Protein AF-A0A1F6D961-F1 (afdb_monomer)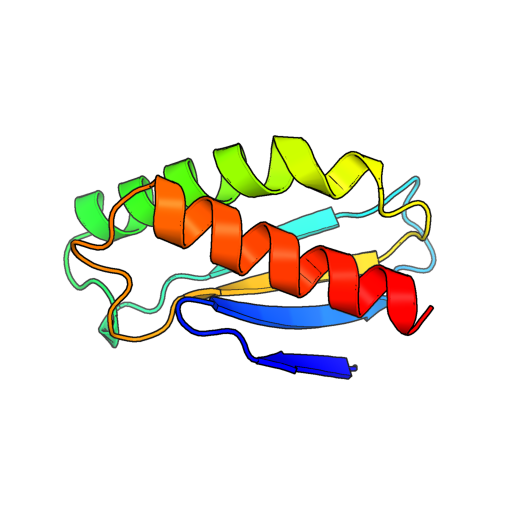

Radius of gyration: 12.75 Å; Cα contacts (8 Å, |Δi|>4): 155; chains: 1; bounding box: 32×24×35 Å

InterPro domains:
  IPR000100 Ribonuclease P [PF00825] (3-90)
  IPR000100 Ribonuclease P [PTHR33992] (3-91)
  IPR000100 Ribonuclease P [TIGR00188] (18-90)
  IPR014721 Small ribosomal subunit protein uS5 domain 2-type fold, subgroup [G3DSA:3.30.230.10] (1-93)
  IPR020568 Ribosomal protein uS5 domain 2-type superfamily [SSF54211] (8-90)

Nearest PDB structures (foldseek):
  4jg4-assembly1_A  TM=9.036E-01  e=1.002E-05  Bacillus subtilis
  6d1r-assembly1_A  TM=9.058E-01  e=1.146E-05  Staphylococcus aureus
  6ov1-assembly1_A  TM=9.089E-01  e=1.499E-05  Staphylococcus aureus
  1a6f-assembly1_A  TM=9.093E-01  e=9.792E-05  Bacillus subtilis
  6n0i-assembly1_A  TM=5.388E-01  e=1.116E-01  Pseudomonas putida KT2440

Sequence (94 aa):
MSRVSGALFALSVSPLLKAQGPKFTCVVPKKVAPKAVQRNLIKRRCRAAVRTHIRRVTTPTALIFRARKGILGAPYADIDKDIRTLVDRLVAIG

Foldseek 3Di:
DDWDDFDFKIKDKDADPPDQFADEAEAEDCVQPVDPVQSVVLRVLLVVLCVVQRVLGGGHMYIYIYGDRPNRVDDSVSSSVRNNVVSVVVSVVD

Structure (mmCIF, N/CA/C/O backbone):
data_AF-A0A1F6D961-F1
#
_entry.id   AF-A0A1F6D961-F1
#
loop_
_atom_site.group_PDB
_atom_site.id
_atom_site.type_symbol
_atom_site.label_atom_id
_atom_site.label_alt_id
_atom_site.label_comp_id
_atom_site.label_asym_id
_atom_site.label_entity_id
_atom_site.label_seq_id
_atom_site.pdbx_PDB_ins_code
_atom_site.Cartn_x
_atom_site.Cartn_y
_atom_site.Cartn_z
_atom_site.occupancy
_atom_site.B_iso_or_equiv
_atom_site.auth_seq_id
_atom_site.auth_comp_id
_atom_site.auth_asym_id
_atom_site.auth_atom_id
_atom_site.pdbx_PDB_model_num
ATOM 1 N N . MET A 1 1 ? 6.201 14.662 -10.646 1.00 63.25 1 MET A N 1
ATOM 2 C CA . MET A 1 1 ? 5.744 13.685 -9.631 1.00 63.25 1 MET A CA 1
ATOM 3 C C . MET A 1 1 ? 4.360 13.215 -10.040 1.00 63.25 1 MET A C 1
ATOM 5 O O . MET A 1 1 ? 3.444 14.027 -10.050 1.00 63.25 1 MET A O 1
ATOM 9 N N . SER A 1 2 ? 4.221 11.949 -10.432 1.00 81.94 2 SER A N 1
ATOM 10 C CA . SER A 1 2 ? 2.956 11.397 -10.943 1.00 81.94 2 SER A CA 1
ATOM 11 C C . SER A 1 2 ? 2.220 10.658 -9.832 1.00 81.94 2 SER A C 1
ATOM 13 O O . SER A 1 2 ? 2.846 10.089 -8.933 1.00 81.94 2 SER A O 1
ATOM 15 N N . ARG A 1 3 ? 0.885 10.678 -9.856 1.00 85.06 3 ARG A N 1
ATOM 16 C CA . ARG A 1 3 ? 0.064 10.048 -8.819 1.00 85.06 3 ARG A CA 1
ATOM 17 C C . ARG A 1 3 ? -0.979 9.131 -9.434 1.00 85.06 3 ARG A C 1
ATOM 19 O O . ARG A 1 3 ? -1.763 9.557 -10.270 1.00 85.06 3 ARG A O 1
ATOM 26 N N . VAL A 1 4 ? -1.026 7.897 -8.944 1.00 88.69 4 VAL A N 1
ATOM 27 C CA . VAL A 1 4 ? -2.004 6.884 -9.340 1.00 88.69 4 VAL A CA 1
ATOM 28 C C . VAL A 1 4 ? -2.897 6.578 -8.143 1.00 88.69 4 VAL A C 1
ATOM 30 O O . VAL A 1 4 ? -2.430 6.343 -7.026 1.00 88.69 4 VAL A O 1
ATOM 33 N N . SER A 1 5 ? -4.207 6.626 -8.356 1.00 88.69 5 SER A N 1
ATOM 34 C CA . SER A 1 5 ? -5.192 6.334 -7.315 1.00 88.69 5 SER A CA 1
ATOM 35 C C . SER A 1 5 ? -5.681 4.894 -7.424 1.00 88.69 5 SER A C 1
ATOM 37 O O . SER A 1 5 ? -6.129 4.478 -8.491 1.00 88.69 5 SER A O 1
ATOM 39 N N . GLY A 1 6 ? -5.606 4.170 -6.310 1.00 89.25 6 GLY A N 1
ATOM 40 C CA . GLY A 1 6 ? -6.247 2.879 -6.086 1.00 89.25 6 GLY A CA 1
ATOM 41 C C . GLY A 1 6 ? -7.374 3.005 -5.062 1.00 89.25 6 GLY A C 1
ATOM 42 O O . GLY A 1 6 ? -7.666 4.103 -4.560 1.00 89.25 6 GLY A O 1
ATOM 43 N N . ALA A 1 7 ? -8.004 1.875 -4.759 1.00 90.56 7 ALA A N 1
ATOM 44 C CA . ALA A 1 7 ? -9.118 1.787 -3.825 1.00 90.56 7 ALA A CA 1
ATOM 45 C C . ALA A 1 7 ? -8.642 1.937 -2.372 1.00 90.56 7 ALA A C 1
ATOM 47 O O . ALA A 1 7 ? -9.193 2.736 -1.612 1.00 90.56 7 ALA A O 1
ATOM 48 N N . LEU A 1 8 ? -7.574 1.227 -1.994 1.00 94.12 8 LEU A N 1
ATOM 49 C CA . LEU A 1 8 ? -7.061 1.180 -0.619 1.00 94.12 8 LEU A CA 1
ATOM 50 C C . LEU A 1 8 ? -5.798 2.028 -0.440 1.00 94.12 8 LEU A C 1
ATOM 52 O O . LEU A 1 8 ? -5.557 2.576 0.643 1.00 94.12 8 LEU A O 1
ATOM 56 N N . PHE A 1 9 ? -5.017 2.199 -1.504 1.00 94.44 9 PHE A N 1
ATOM 57 C CA . PHE A 1 9 ? -3.817 3.020 -1.534 1.00 94.44 9 PHE A CA 1
ATOM 58 C C . PHE A 1 9 ? -3.874 4.087 -2.625 1.00 94.44 9 PHE A C 1
ATOM 60 O O . PHE A 1 9 ? -4.460 3.934 -3.689 1.00 94.44 9 PHE A O 1
ATOM 67 N N . ALA A 1 10 ? -3.218 5.214 -2.369 1.00 93.81 10 ALA A N 1
ATOM 68 C CA . ALA A 1 10 ? -2.740 6.092 -3.428 1.00 93.81 10 ALA A CA 1
ATOM 69 C C . ALA A 1 10 ? -1.236 5.876 -3.596 1.00 93.81 10 ALA A C 1
ATOM 71 O O . ALA A 1 10 ? -0.510 5.910 -2.603 1.00 93.81 10 ALA A O 1
ATOM 72 N N . LEU A 1 11 ? -0.773 5.717 -4.829 1.00 94.38 11 LEU A N 1
ATOM 73 C CA . LEU A 1 11 ? 0.640 5.626 -5.166 1.00 94.38 11 LEU A CA 1
ATOM 74 C C . LEU A 1 11 ? 1.118 6.979 -5.691 1.00 94.38 11 LEU A C 1
ATOM 76 O O . LEU A 1 11 ? 0.524 7.539 -6.607 1.00 94.38 11 LEU A O 1
ATOM 80 N N . SER A 1 12 ? 2.178 7.521 -5.100 1.00 93.75 12 SER A N 1
ATOM 81 C CA . SER A 1 12 ? 2.905 8.664 -5.666 1.00 93.75 12 SER A CA 1
ATOM 82 C C . SER A 1 12 ? 4.280 8.209 -6.128 1.00 93.75 12 SER A C 1
ATOM 84 O O . SER A 1 12 ? 4.925 7.422 -5.436 1.00 93.75 12 SER A O 1
ATOM 86 N N . VAL A 1 13 ? 4.704 8.705 -7.286 1.00 92.12 13 VAL A N 1
ATOM 87 C CA . VAL A 1 13 ? 5.889 8.240 -8.005 1.00 92.12 13 VAL A CA 1
ATOM 88 C C . VAL A 1 13 ? 6.799 9.422 -8.290 1.00 92.12 13 VAL A C 1
ATOM 90 O O . VAL A 1 13 ? 6.353 10.466 -8.781 1.00 92.12 13 VAL A O 1
ATOM 93 N N . SER A 1 14 ? 8.082 9.248 -7.999 1.00 90.31 14 SER A N 1
ATOM 94 C CA . SER A 1 14 ? 9.129 10.196 -8.369 1.00 90.31 14 SER A CA 1
ATOM 95 C C . SER A 1 14 ? 10.353 9.446 -8.892 1.00 90.31 14 SER A C 1
ATOM 97 O O . SER A 1 14 ? 10.697 8.420 -8.309 1.00 90.31 14 SER A O 1
ATOM 99 N N . PRO A 1 15 ? 11.035 9.924 -9.943 1.00 89.19 15 PRO A N 1
ATOM 100 C CA . PRO A 1 15 ? 12.316 9.353 -10.348 1.00 89.19 15 PRO A CA 1
ATOM 101 C C . PRO A 1 15 ? 13.361 9.508 -9.231 1.00 89.19 15 PRO A C 1
ATOM 103 O O . PRO A 1 15 ? 13.344 10.488 -8.481 1.00 89.19 15 PRO A O 1
ATOM 106 N N . LEU A 1 16 ? 14.262 8.532 -9.115 1.00 87.88 16 LEU A N 1
ATOM 107 C CA . LEU A 1 16 ? 15.422 8.550 -8.226 1.00 87.88 16 LEU A CA 1
ATOM 108 C C . LEU A 1 16 ? 16.696 8.471 -9.066 1.00 87.88 16 LEU A C 1
ATOM 110 O O . LEU A 1 16 ? 17.090 7.404 -9.515 1.00 87.88 16 LEU A O 1
ATOM 114 N N . LEU A 1 17 ? 17.381 9.601 -9.223 1.00 79.06 17 LEU A N 1
ATOM 115 C CA . LEU A 1 17 ? 18.554 9.709 -10.099 1.00 79.06 17 LEU A CA 1
ATOM 116 C C . LEU A 1 17 ? 19.794 8.943 -9.595 1.00 79.06 17 LEU A C 1
ATOM 118 O O . LEU A 1 17 ? 20.697 8.671 -10.372 1.00 79.06 17 LEU A O 1
ATOM 122 N N . LYS A 1 18 ? 19.860 8.603 -8.299 1.00 79.31 18 LYS A N 1
ATOM 123 C CA . LYS A 1 18 ? 21.035 7.972 -7.658 1.00 79.31 18 LYS A CA 1
ATOM 124 C C . LYS A 1 18 ? 20.739 6.619 -6.995 1.00 79.31 18 LYS A C 1
ATOM 126 O O . LYS A 1 18 ? 21.495 6.177 -6.135 1.00 79.31 18 LY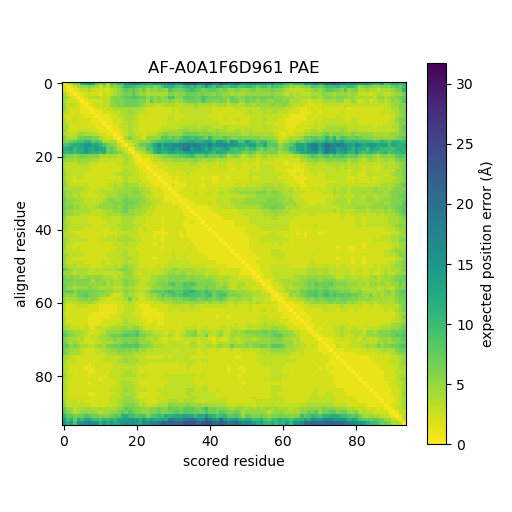S A O 1
ATOM 131 N N . ALA A 1 19 ? 19.622 5.972 -7.325 1.00 79.75 19 ALA A N 1
ATOM 132 C CA . ALA A 1 19 ? 19.275 4.677 -6.738 1.00 79.75 19 ALA A CA 1
ATOM 133 C C . ALA A 1 19 ? 19.640 3.521 -7.679 1.00 79.75 19 ALA A C 1
ATOM 135 O O . ALA A 1 19 ? 19.432 3.612 -8.880 1.00 79.75 19 ALA A O 1
ATOM 136 N N . GLN A 1 20 ? 20.104 2.399 -7.120 1.00 79.12 20 GLN A N 1
ATOM 137 C CA . GLN A 1 20 ? 20.362 1.157 -7.870 1.00 79.12 20 GLN A CA 1
ATOM 138 C C . GLN A 1 20 ? 19.079 0.349 -8.176 1.00 79.12 20 GLN A C 1
ATOM 140 O O . GLN A 1 20 ? 19.148 -0.808 -8.569 1.00 79.12 20 GLN A O 1
ATOM 145 N N . GLY A 1 21 ? 17.894 0.916 -7.932 1.00 83.56 21 GLY A N 1
ATOM 146 C CA . GLY A 1 21 ? 16.613 0.234 -8.119 1.00 83.56 21 GLY A CA 1
ATOM 147 C C . GLY A 1 21 ? 15.452 0.963 -7.443 1.00 83.56 21 GLY A C 1
ATOM 148 O O . GLY A 1 21 ? 15.659 2.015 -6.820 1.00 83.56 21 GLY A O 1
ATOM 149 N N . PRO A 1 22 ? 14.225 0.424 -7.534 1.00 90.12 22 PRO A N 1
ATOM 150 C CA . PRO A 1 22 ? 13.058 1.057 -6.946 1.00 90.12 22 PRO A CA 1
ATOM 151 C C . PRO A 1 22 ? 13.151 1.064 -5.417 1.00 90.12 22 PRO A C 1
ATOM 153 O O . PRO A 1 22 ? 13.537 0.086 -4.769 1.00 90.12 22 PRO A O 1
ATOM 156 N N . LYS A 1 23 ? 12.762 2.183 -4.815 1.00 92.38 23 LYS A N 1
ATOM 157 C CA . LYS A 1 23 ? 12.600 2.322 -3.366 1.00 92.38 23 LYS A CA 1
ATOM 158 C C . LYS A 1 23 ? 11.135 2.549 -3.071 1.00 92.38 23 LYS A C 1
ATOM 160 O O . LYS A 1 23 ? 10.450 3.247 -3.810 1.00 92.38 23 LYS A O 1
ATOM 165 N N . PHE A 1 24 ? 10.651 1.998 -1.967 1.00 93.94 24 PHE A N 1
ATOM 166 C CA . PHE A 1 24 ? 9.258 2.170 -1.593 1.00 93.94 24 PHE A CA 1
ATOM 167 C C . PHE A 1 24 ? 9.090 2.480 -0.114 1.00 93.94 24 PHE A C 1
ATOM 169 O O . PHE A 1 24 ? 9.904 2.101 0.728 1.00 93.94 24 PHE A O 1
ATOM 176 N N . THR A 1 25 ? 7.993 3.156 0.206 1.00 94.94 25 THR A N 1
ATOM 177 C CA . THR A 1 25 ? 7.581 3.414 1.582 1.00 94.94 25 THR A CA 1
ATOM 178 C C . THR A 1 25 ? 6.065 3.352 1.719 1.00 94.94 25 THR A C 1
ATOM 180 O O . THR A 1 25 ? 5.326 3.609 0.769 1.00 94.94 25 THR A O 1
ATOM 183 N N . CYS A 1 26 ? 5.600 3.007 2.920 1.00 96.12 26 CYS A N 1
ATOM 184 C CA . CYS A 1 26 ? 4.183 2.944 3.264 1.00 96.12 26 CYS A CA 1
ATOM 185 C C . CYS A 1 26 ? 3.850 4.003 4.320 1.00 96.12 26 CYS A C 1
ATOM 187 O O . CYS A 1 26 ? 4.290 3.929 5.474 1.00 96.12 26 CYS A O 1
ATOM 189 N N . VAL A 1 27 ? 3.026 4.971 3.929 1.00 96.06 27 VAL A N 1
ATOM 190 C CA . VAL A 1 27 ? 2.550 6.063 4.774 1.00 96.06 27 VAL A CA 1
ATOM 191 C C . VAL A 1 27 ? 1.112 5.777 5.191 1.00 96.06 27 VAL A C 1
ATOM 193 O O . VAL A 1 27 ? 0.194 5.777 4.371 1.00 96.06 27 VAL A O 1
ATOM 196 N N . VAL A 1 28 ? 0.904 5.579 6.493 1.00 96.06 28 VAL A N 1
ATOM 197 C CA . VAL A 1 28 ? -0.424 5.349 7.080 1.00 96.06 28 VAL A CA 1
ATOM 198 C C . VAL A 1 28 ? -0.776 6.527 7.993 1.00 96.06 28 VAL A C 1
ATOM 200 O O . VAL A 1 28 ? -0.222 6.626 9.093 1.00 96.06 28 VAL A O 1
ATOM 203 N N . PRO A 1 29 ? -1.663 7.444 7.560 1.00 94.69 29 PRO A N 1
ATOM 204 C CA . PRO A 1 29 ? -2.075 8.585 8.374 1.00 94.69 29 PRO A CA 1
ATOM 205 C C . PRO A 1 29 ? -2.796 8.156 9.661 1.00 94.69 29 PRO A C 1
ATOM 207 O O . PRO A 1 29 ? -3.595 7.220 9.638 1.00 94.69 29 PRO A O 1
ATOM 210 N N . LYS A 1 30 ? -2.613 8.903 10.762 1.00 94.06 30 LYS A N 1
ATOM 211 C CA . LYS A 1 30 ? -3.337 8.680 12.036 1.00 94.06 30 LYS A CA 1
ATOM 212 C C . LYS A 1 30 ? -4.861 8.652 11.844 1.00 94.06 30 LYS A C 1
ATOM 214 O O . LYS A 1 30 ? -5.532 7.816 12.431 1.00 94.06 30 LYS A O 1
ATOM 219 N N . LYS A 1 31 ? -5.394 9.502 10.956 1.00 93.19 31 LYS A N 1
ATOM 220 C CA . LYS A 1 31 ? -6.832 9.566 10.622 1.00 93.19 31 LYS A CA 1
ATOM 221 C C . LYS A 1 31 ? -7.397 8.328 9.910 1.00 93.19 31 LYS A C 1
ATOM 223 O O . LYS A 1 31 ? -8.607 8.209 9.788 1.00 93.19 31 LYS A O 1
ATOM 228 N N . VAL A 1 32 ? -6.538 7.460 9.372 1.00 92.94 32 VAL A N 1
ATOM 229 C CA . VAL A 1 32 ? -6.944 6.211 8.701 1.00 92.94 32 VAL A CA 1
ATOM 230 C C . VAL A 1 32 ? -6.942 5.046 9.685 1.00 92.94 32 VAL A C 1
ATOM 232 O O . VAL A 1 32 ? -7.834 4.208 9.650 1.00 92.94 32 VAL A O 1
ATOM 235 N N . ALA A 1 33 ? -5.947 5.004 10.570 1.00 92.75 33 ALA A N 1
ATOM 236 C CA . ALA A 1 33 ? -5.842 4.013 11.628 1.00 92.75 33 ALA A CA 1
ATOM 237 C C . ALA A 1 33 ? -5.309 4.703 12.898 1.00 92.75 33 ALA A C 1
ATOM 239 O O . ALA A 1 33 ? -4.115 5.023 12.960 1.00 92.75 33 ALA A O 1
ATOM 240 N N . PRO A 1 34 ? -6.164 4.963 13.904 1.00 92.38 34 PRO A N 1
ATOM 241 C CA . PRO A 1 34 ? -5.762 5.706 15.096 1.00 92.38 34 PRO A CA 1
ATOM 242 C C . PRO A 1 34 ? -4.798 4.900 15.975 1.00 92.38 34 PRO A C 1
ATOM 244 O O . PRO A 1 34 ? -3.844 5.460 16.520 1.00 92.38 34 PRO A O 1
ATOM 247 N N . LYS A 1 35 ? -4.978 3.573 16.064 1.00 95.69 35 LYS A N 1
ATOM 248 C CA . LYS A 1 35 ? -4.127 2.704 16.888 1.00 95.69 35 LYS A CA 1
ATOM 249 C C . LYS A 1 35 ? -2.792 2.420 16.192 1.00 95.69 35 LYS A C 1
ATOM 251 O O . LYS A 1 35 ? -2.740 2.108 15.000 1.00 95.69 35 LYS A O 1
ATOM 256 N N . ALA A 1 36 ? -1.690 2.480 16.942 1.00 93.75 36 ALA A N 1
ATOM 257 C CA . ALA A 1 36 ? -0.350 2.182 16.422 1.00 93.75 36 ALA A CA 1
ATOM 258 C C . ALA A 1 36 ? -0.240 0.749 15.874 1.00 93.75 36 ALA A C 1
ATOM 260 O O . ALA A 1 36 ? 0.312 0.543 14.794 1.00 93.75 36 ALA A O 1
ATOM 261 N N . VAL A 1 37 ? -0.853 -0.218 16.564 1.00 95.94 37 VAL A N 1
ATOM 262 C CA . VAL A 1 37 ? -0.884 -1.630 16.153 1.00 95.94 37 VAL A CA 1
ATOM 263 C C . VAL A 1 37 ? -1.543 -1.797 14.779 1.00 95.94 37 VAL A C 1
ATOM 265 O O . VAL A 1 37 ? -0.986 -2.456 13.904 1.00 95.94 37 VAL A O 1
ATOM 268 N N . GLN A 1 38 ? -2.671 -1.120 14.541 1.00 95.12 38 GLN A N 1
ATOM 269 C CA . GLN A 1 38 ? -3.371 -1.140 13.251 1.00 95.12 38 GLN A CA 1
ATOM 270 C C . GLN A 1 38 ? -2.507 -0.546 12.131 1.00 95.12 38 GLN A C 1
ATOM 272 O O . GLN A 1 38 ? -2.374 -1.145 11.064 1.00 95.12 38 GLN A O 1
ATOM 277 N N . ARG A 1 39 ? -1.850 0.596 12.381 1.00 94.88 39 ARG A N 1
ATOM 278 C CA . ARG A 1 39 ? -0.913 1.198 11.416 1.00 94.88 39 ARG A CA 1
ATOM 279 C C . ARG A 1 39 ? 0.249 0.261 11.094 1.00 94.88 39 ARG A C 1
ATOM 281 O O . ARG A 1 39 ? 0.610 0.123 9.928 1.00 94.88 39 ARG A O 1
ATOM 288 N N . ASN A 1 40 ? 0.819 -0.396 12.101 1.00 96.38 40 ASN A N 1
ATOM 289 C CA . ASN A 1 40 ? 1.928 -1.332 11.922 1.00 96.38 40 ASN A CA 1
ATOM 290 C C . ASN A 1 40 ? 1.510 -2.579 11.138 1.00 96.38 40 ASN A C 1
ATOM 292 O O . ASN A 1 40 ? 2.266 -3.030 10.276 1.00 96.38 40 ASN A O 1
ATOM 296 N N . LEU A 1 41 ? 0.298 -3.087 11.373 1.00 95.56 41 LEU A N 1
ATOM 297 C CA . LEU A 1 41 ? -0.279 -4.177 10.591 1.00 95.56 41 LEU A CA 1
ATOM 298 C C . LEU A 1 41 ? -0.447 -3.779 9.118 1.00 95.56 41 LEU A C 1
ATOM 300 O O . LEU A 1 41 ? 0.007 -4.510 8.241 1.00 95.56 41 LEU A O 1
ATOM 304 N N . ILE A 1 42 ? -1.020 -2.602 8.843 1.00 95.75 42 ILE A N 1
ATOM 305 C CA . ILE A 1 42 ? -1.173 -2.078 7.475 1.00 95.75 42 ILE A CA 1
ATOM 306 C C . ILE A 1 42 ? 0.194 -1.942 6.794 1.00 95.75 42 ILE A C 1
ATOM 308 O O . ILE A 1 42 ? 0.368 -2.406 5.670 1.00 95.75 42 ILE A O 1
ATOM 312 N N . LYS A 1 43 ? 1.196 -1.379 7.485 1.00 96.06 43 LYS A N 1
ATOM 313 C CA . LYS A 1 43 ? 2.568 -1.279 6.963 1.00 96.06 43 LYS A CA 1
ATOM 314 C C . LYS A 1 43 ? 3.173 -2.654 6.666 1.00 96.06 43 LYS A C 1
ATOM 316 O O . LYS A 1 43 ? 3.824 -2.808 5.637 1.00 96.06 43 LYS A O 1
ATOM 321 N N . ARG A 1 44 ? 2.970 -3.652 7.539 1.00 96.25 44 ARG A N 1
ATOM 322 C CA . ARG A 1 44 ? 3.423 -5.039 7.314 1.00 96.25 44 ARG A CA 1
ATOM 323 C C . ARG A 1 44 ? 2.776 -5.641 6.070 1.00 96.25 44 ARG A C 1
ATOM 325 O O . ARG A 1 44 ? 3.500 -6.144 5.218 1.00 96.25 44 ARG A O 1
ATOM 332 N N . ARG A 1 45 ? 1.449 -5.546 5.947 1.00 95.94 45 ARG A N 1
ATOM 333 C CA . ARG A 1 45 ? 0.696 -6.061 4.792 1.00 95.94 45 ARG A CA 1
ATOM 334 C C . ARG A 1 45 ? 1.111 -5.373 3.492 1.00 95.94 45 ARG A C 1
ATOM 336 O O . ARG A 1 45 ? 1.381 -6.052 2.511 1.00 95.94 45 ARG A O 1
ATOM 343 N N . CYS A 1 46 ? 1.257 -4.049 3.512 1.00 95.94 46 CYS A N 1
ATOM 344 C CA . CYS A 1 46 ? 1.747 -3.292 2.362 1.00 95.94 46 CYS A CA 1
ATOM 345 C C . CYS A 1 46 ? 3.152 -3.742 1.947 1.00 95.94 46 CYS A C 1
ATOM 347 O O . CYS A 1 46 ? 3.363 -4.039 0.779 1.00 95.94 46 CYS A O 1
ATOM 349 N N . ARG A 1 47 ? 4.103 -3.867 2.886 1.00 95.06 47 ARG A N 1
ATOM 350 C CA . ARG A 1 47 ? 5.456 -4.358 2.569 1.00 95.06 47 ARG A CA 1
ATOM 351 C C . ARG A 1 47 ? 5.447 -5.761 1.968 1.00 95.06 47 ARG A C 1
ATOM 353 O O . ARG A 1 47 ? 6.209 -6.002 1.04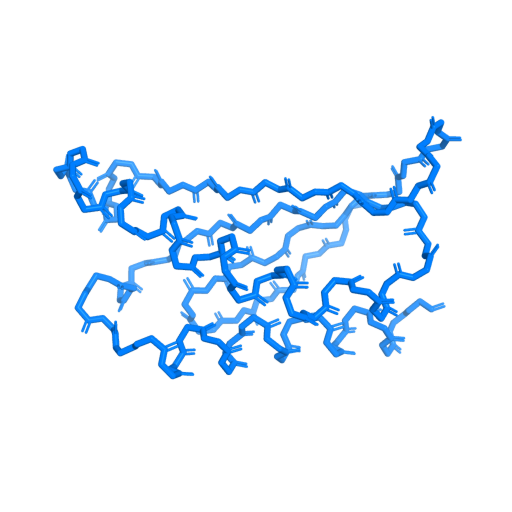0 1.00 95.06 47 ARG A O 1
ATOM 360 N N 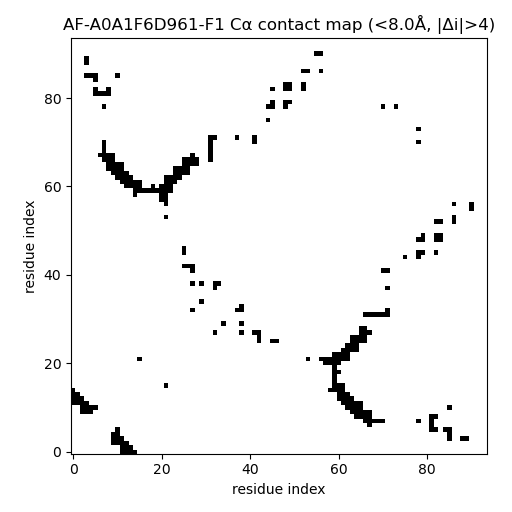. ALA A 1 48 ? 4.615 -6.659 2.493 1.00 95.75 48 ALA A N 1
ATOM 361 C CA . ALA A 1 48 ? 4.497 -8.019 1.975 1.00 95.75 48 ALA A CA 1
ATOM 362 C C . ALA A 1 48 ? 4.005 -8.022 0.520 1.00 95.75 48 ALA A C 1
ATOM 364 O O . ALA A 1 48 ? 4.685 -8.568 -0.339 1.00 95.75 48 ALA A O 1
ATOM 365 N N . ALA A 1 49 ? 2.897 -7.332 0.238 1.00 95.31 49 ALA A N 1
ATOM 366 C CA . ALA A 1 49 ? 2.350 -7.217 -1.115 1.00 95.31 49 ALA A CA 1
ATOM 367 C C . ALA A 1 49 ? 3.315 -6.506 -2.084 1.00 95.31 49 ALA A C 1
ATOM 369 O O . ALA A 1 49 ? 3.600 -7.008 -3.166 1.00 95.31 49 ALA A O 1
ATOM 370 N N . VAL A 1 50 ? 3.900 -5.369 -1.686 1.00 94.31 50 VAL A N 1
ATOM 371 C CA . VAL A 1 50 ? 4.857 -4.646 -2.543 1.00 94.31 50 VAL A CA 1
ATOM 372 C C . VAL A 1 50 ? 6.071 -5.515 -2.863 1.00 94.31 50 VAL A C 1
ATOM 374 O O . VAL A 1 50 ? 6.499 -5.532 -4.009 1.00 94.31 50 VAL A O 1
ATOM 377 N N . ARG A 1 51 ? 6.610 -6.279 -1.903 1.00 92.06 51 ARG A N 1
ATOM 378 C CA . ARG A 1 51 ? 7.774 -7.153 -2.135 1.00 92.06 51 ARG A CA 1
ATOM 379 C C . ARG A 1 51 ? 7.539 -8.169 -3.259 1.00 92.06 51 ARG A C 1
ATOM 381 O O . ARG A 1 51 ? 8.489 -8.480 -3.975 1.00 92.06 51 ARG A O 1
ATOM 388 N N . THR A 1 52 ? 6.309 -8.650 -3.421 1.00 92.12 52 THR A N 1
ATOM 389 C CA . THR A 1 52 ? 5.928 -9.585 -4.488 1.00 92.12 52 THR A CA 1
ATOM 390 C C . THR A 1 52 ? 5.955 -8.918 -5.863 1.00 92.12 52 THR A C 1
ATOM 392 O O . THR A 1 52 ? 6.462 -9.497 -6.819 1.00 92.12 52 THR A O 1
ATOM 395 N N . HIS A 1 53 ? 5.474 -7.675 -5.961 1.00 91.25 53 HIS A N 1
ATOM 396 C CA . HIS A 1 53 ? 5.241 -7.008 -7.250 1.00 91.25 53 HIS A CA 1
ATOM 397 C C . HIS A 1 53 ? 6.365 -6.049 -7.675 1.00 91.25 53 HIS A C 1
ATOM 399 O O . HIS A 1 53 ? 6.532 -5.780 -8.861 1.00 91.25 53 HIS A O 1
ATOM 405 N N . ILE A 1 54 ? 7.180 -5.560 -6.734 1.00 87.81 54 ILE A N 1
ATOM 406 C CA . ILE A 1 54 ? 8.201 -4.523 -6.971 1.00 87.81 54 ILE A CA 1
ATOM 407 C C . ILE A 1 54 ? 9.296 -4.951 -7.950 1.00 87.81 54 ILE A C 1
ATOM 409 O O . ILE A 1 54 ? 9.883 -4.103 -8.610 1.00 87.81 54 ILE A O 1
ATOM 413 N N . ARG A 1 55 ? 9.556 -6.260 -8.079 1.00 85.75 55 ARG A N 1
ATOM 414 C CA . ARG A 1 55 ? 10.570 -6.805 -8.999 1.00 85.75 55 ARG A CA 1
ATOM 415 C C . ARG A 1 55 ? 10.286 -6.484 -10.468 1.00 85.75 55 ARG A C 1
ATOM 417 O O . ARG A 1 55 ? 11.193 -6.558 -11.282 1.00 85.75 55 ARG A O 1
ATOM 424 N N . ARG A 1 56 ? 9.040 -6.132 -10.794 1.00 85.31 56 ARG A N 1
ATOM 425 C CA . ARG A 1 56 ? 8.609 -5.737 -12.142 1.00 85.31 56 ARG A CA 1
ATOM 426 C C . ARG A 1 56 ? 8.962 -4.279 -12.460 1.00 85.31 56 ARG A C 1
ATOM 428 O O . ARG A 1 56 ? 8.899 -3.882 -13.613 1.00 85.31 56 ARG A O 1
ATOM 435 N N . VAL A 1 57 ? 9.335 -3.487 -11.451 1.00 85.31 57 VAL A N 1
ATOM 436 C CA . VAL A 1 57 ? 9.759 -2.092 -11.609 1.00 85.31 57 VAL A CA 1
ATOM 437 C C . VAL A 1 57 ? 11.278 -2.064 -11.748 1.00 85.31 57 VAL A C 1
ATOM 439 O O . VAL A 1 57 ? 12.004 -2.216 -10.768 1.00 85.31 57 VAL A O 1
ATOM 442 N N . THR A 1 58 ? 11.765 -1.887 -12.972 1.00 81.06 58 THR A N 1
ATOM 443 C CA . THR A 1 58 ? 13.204 -1.863 -13.284 1.00 81.06 58 THR A CA 1
ATOM 444 C C . THR A 1 58 ? 13.810 -0.468 -13.159 1.00 81.06 58 THR A C 1
ATOM 446 O O . THR A 1 58 ? 15.013 -0.330 -12.945 1.00 81.06 58 THR A O 1
ATOM 449 N N . THR A 1 59 ? 12.987 0.578 -13.237 1.00 85.00 59 THR A N 1
ATOM 450 C CA . THR A 1 59 ? 13.452 1.962 -13.172 1.00 85.00 59 THR A CA 1
ATOM 451 C C . THR A 1 59 ? 13.682 2.413 -11.726 1.00 85.00 59 THR A C 1
ATOM 453 O O . THR A 1 59 ? 12.868 2.130 -10.834 1.00 85.00 59 THR A O 1
ATOM 456 N N . PRO A 1 60 ? 14.774 3.149 -11.452 1.00 88.88 60 PRO A N 1
ATOM 457 C CA . PRO A 1 60 ? 15.040 3.683 -10.126 1.00 88.88 60 PRO A CA 1
ATOM 458 C C . PRO A 1 60 ? 14.026 4.783 -9.800 1.00 88.88 60 PRO A C 1
ATOM 460 O O . PRO A 1 60 ? 14.149 5.943 -10.188 1.00 88.88 60 PRO A O 1
ATOM 463 N N . THR A 1 61 ? 12.975 4.390 -9.085 1.00 91.06 61 THR A N 1
ATOM 464 C CA . THR A 1 61 ? 11.826 5.231 -8.746 1.00 91.06 61 THR A CA 1
ATOM 465 C C . THR A 1 61 ? 11.494 5.127 -7.262 1.00 9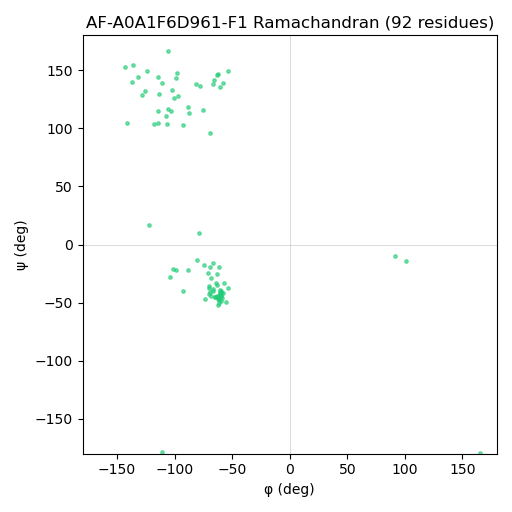1.06 61 THR A C 1
ATOM 467 O O . THR A 1 61 ? 11.640 4.082 -6.628 1.00 91.06 61 THR A O 1
ATOM 470 N N . ALA A 1 62 ? 11.057 6.240 -6.682 1.00 92.38 62 ALA A N 1
ATOM 471 C CA . ALA A 1 62 ? 10.490 6.318 -5.349 1.00 92.38 62 ALA A CA 1
ATOM 472 C C . ALA A 1 62 ? 8.981 6.079 -5.429 1.00 92.38 62 ALA A C 1
ATOM 474 O O . ALA A 1 62 ? 8.252 6.869 -6.030 1.00 92.38 62 ALA A O 1
ATOM 475 N N . LEU A 1 63 ? 8.521 5.016 -4.774 1.00 93.19 63 LEU A N 1
ATOM 476 C CA . LEU A 1 63 ? 7.123 4.615 -4.683 1.00 93.19 63 LEU A CA 1
ATOM 477 C C . LEU A 1 63 ? 6.583 4.892 -3.281 1.00 93.19 63 LEU A C 1
ATOM 479 O O . LEU A 1 63 ? 6.938 4.237 -2.299 1.00 93.19 63 LEU A O 1
ATOM 483 N N . ILE A 1 64 ? 5.695 5.870 -3.172 1.00 95.06 64 ILE A N 1
ATOM 484 C CA . ILE A 1 64 ? 5.097 6.264 -1.899 1.00 95.06 64 ILE A CA 1
ATOM 485 C C . ILE A 1 64 ? 3.655 5.767 -1.875 1.00 95.06 64 ILE A C 1
ATOM 487 O O . ILE A 1 64 ? 2.769 6.362 -2.492 1.00 95.06 64 ILE A O 1
ATOM 491 N N . PHE A 1 65 ? 3.416 4.687 -1.131 1.00 95.31 65 PHE A N 1
ATOM 492 C CA . PHE A 1 65 ? 2.086 4.123 -0.917 1.00 95.31 65 PHE A CA 1
ATOM 493 C C . PHE A 1 65 ? 1.425 4.803 0.275 1.00 95.31 65 PHE A C 1
ATOM 495 O O . PHE A 1 65 ? 1.853 4.644 1.419 1.00 95.31 65 PHE A O 1
ATOM 502 N N . ARG A 1 66 ? 0.358 5.558 0.027 1.00 95.75 66 ARG A N 1
ATOM 503 C CA . ARG A 1 66 ? -0.412 6.247 1.062 1.00 95.75 66 ARG A CA 1
ATOM 504 C C . ARG A 1 66 ? -1.740 5.542 1.288 1.00 95.75 66 ARG A C 1
ATOM 506 O O . ARG A 1 66 ? -2.580 5.513 0.393 1.00 95.75 66 ARG A O 1
ATOM 513 N N . ALA A 1 67 ? -1.935 5.014 2.489 1.00 95.44 67 ALA A N 1
ATOM 514 C CA . ALA A 1 67 ? -3.167 4.327 2.858 1.00 95.44 67 ALA A CA 1
ATOM 515 C C . ALA A 1 67 ? -4.372 5.285 2.887 1.00 95.44 67 ALA A C 1
ATOM 517 O O . ALA A 1 67 ? -4.256 6.432 3.342 1.00 95.44 67 ALA A O 1
ATOM 518 N N . ARG A 1 68 ? -5.529 4.799 2.427 1.00 94.38 68 ARG A N 1
ATOM 519 C CA . ARG A 1 68 ? 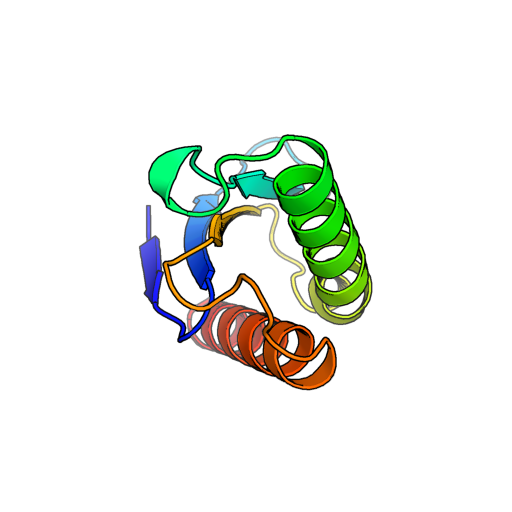-6.820 5.501 2.419 1.00 94.38 68 ARG A CA 1
ATOM 520 C C . ARG A 1 68 ? -7.762 4.965 3.498 1.00 94.38 68 ARG A C 1
ATOM 522 O O . ARG A 1 68 ? -7.526 3.914 4.092 1.00 94.38 68 ARG A O 1
ATOM 529 N N . LYS A 1 69 ? -8.844 5.711 3.753 1.00 88.31 69 LYS A N 1
ATOM 530 C CA . LYS A 1 69 ? -9.978 5.214 4.547 1.00 88.31 69 LYS A CA 1
ATOM 531 C C . LYS A 1 69 ? -10.528 3.948 3.868 1.00 88.31 69 LYS A C 1
ATOM 533 O O . LYS A 1 69 ? -10.577 3.912 2.646 1.00 88.31 69 LYS A O 1
ATOM 538 N N . GLY A 1 70 ? -10.886 2.930 4.648 1.00 88.25 70 GLY A N 1
ATOM 539 C CA . GLY A 1 70 ? -11.348 1.628 4.137 1.00 88.25 70 GLY A CA 1
ATOM 540 C C . GLY A 1 70 ? -10.295 0.515 4.162 1.00 88.25 70 GLY A C 1
ATOM 541 O O . GLY A 1 70 ? -10.646 -0.654 4.105 1.00 88.25 70 GLY A O 1
ATOM 542 N N . ILE A 1 71 ? -9.008 0.835 4.349 1.00 93.12 71 ILE A N 1
ATOM 543 C CA . ILE A 1 71 ? -7.971 -0.202 4.497 1.00 93.12 71 ILE A CA 1
ATOM 544 C C . ILE A 1 71 ? -8.049 -0.959 5.829 1.00 93.12 71 ILE A C 1
ATOM 546 O O . ILE A 1 71 ? -7.536 -2.069 5.972 1.00 93.12 71 ILE A O 1
ATOM 550 N N . LEU A 1 72 ? -8.633 -0.324 6.843 1.00 91.69 72 LEU A N 1
ATOM 551 C CA . LEU A 1 72 ? -8.765 -0.912 8.161 1.00 91.69 72 LEU A CA 1
ATOM 552 C C . LEU A 1 72 ? -9.881 -1.957 8.110 1.00 91.69 72 LEU A C 1
ATOM 554 O O . LEU A 1 72 ? -11.026 -1.606 7.864 1.00 91.69 72 LEU A O 1
ATOM 558 N N . GLY A 1 73 ? -9.533 -3.224 8.328 1.00 89.56 73 GLY A N 1
ATOM 559 C CA . GLY A 1 73 ? -10.465 -4.347 8.181 1.00 89.56 73 GLY A CA 1
ATOM 560 C C . GLY A 1 73 ? -10.476 -4.976 6.786 1.00 89.56 73 GLY A C 1
ATOM 561 O O . GLY A 1 73 ? -10.997 -6.074 6.642 1.00 89.56 73 GLY A O 1
ATOM 562 N N . ALA A 1 74 ? -9.829 -4.357 5.790 1.00 94.00 74 ALA A N 1
ATOM 563 C CA . ALA A 1 74 ? -9.719 -4.944 4.459 1.00 94.00 74 ALA A CA 1
ATOM 564 C C . ALA A 1 74 ? -8.976 -6.301 4.504 1.00 94.00 74 ALA A C 1
ATOM 566 O O . ALA A 1 74 ? -7.925 -6.414 5.169 1.00 94.00 74 ALA A O 1
ATOM 567 N N . PRO A 1 75 ? -9.482 -7.324 3.792 1.00 95.25 75 PRO A N 1
ATOM 568 C CA . PRO A 1 75 ? -8.765 -8.565 3.540 1.00 95.25 75 PRO A CA 1
ATOM 569 C C . PRO A 1 75 ? -7.384 -8.317 2.928 1.00 95.25 75 PRO A C 1
ATOM 571 O O . PRO A 1 75 ? -7.159 -7.361 2.184 1.00 95.25 75 PRO A O 1
ATOM 574 N N . TYR A 1 76 ? -6.428 -9.200 3.225 1.00 94.75 76 TYR A N 1
ATOM 575 C CA . TYR A 1 76 ? -5.096 -9.097 2.622 1.00 94.75 76 TYR A CA 1
ATOM 576 C C . TYR A 1 76 ? -5.137 -9.269 1.096 1.00 94.75 76 TYR A C 1
ATOM 578 O O . TYR A 1 76 ? -4.397 -8.579 0.404 1.00 94.75 76 TYR A O 1
ATOM 586 N N . ALA A 1 77 ? -6.035 -10.116 0.583 1.00 95.50 77 ALA A N 1
ATOM 587 C CA . ALA A 1 77 ? -6.227 -10.316 -0.853 1.00 95.50 77 ALA A CA 1
ATOM 588 C C . ALA A 1 77 ? -6.582 -9.007 -1.583 1.00 95.50 77 ALA A C 1
ATOM 590 O O . ALA A 1 77 ? -6.014 -8.717 -2.633 1.00 95.50 77 ALA A O 1
ATOM 591 N N . ASP A 1 78 ? -7.441 -8.174 -0.990 1.00 95.75 78 ASP A N 1
ATOM 592 C CA . ASP A 1 78 ? -7.815 -6.881 -1.575 1.00 95.75 78 ASP A CA 1
ATOM 593 C C . ASP A 1 78 ? -6.658 -5.881 -1.533 1.00 95.75 78 ASP A C 1
ATOM 595 O O . ASP A 1 78 ? -6.443 -5.128 -2.482 1.00 95.75 78 ASP A O 1
ATOM 599 N N . ILE A 1 79 ? -5.870 -5.902 -0.452 1.00 94.81 79 ILE A N 1
ATOM 600 C CA . ILE A 1 79 ? -4.646 -5.100 -0.331 1.00 94.81 79 ILE A CA 1
ATOM 601 C C . ILE A 1 79 ? -3.632 -5.490 -1.411 1.00 94.81 79 ILE A C 1
ATOM 603 O O . ILE A 1 79 ? -3.053 -4.609 -2.048 1.00 94.81 79 ILE A O 1
ATOM 607 N N . ASP A 1 80 ? -3.411 -6.788 -1.613 1.00 96.00 80 ASP A N 1
ATOM 608 C CA . ASP A 1 80 ? -2.479 -7.288 -2.622 1.00 96.00 80 ASP A CA 1
ATOM 609 C C . ASP A 1 80 ? -2.951 -6.943 -4.040 1.00 96.00 80 ASP A C 1
ATOM 611 O O . ASP A 1 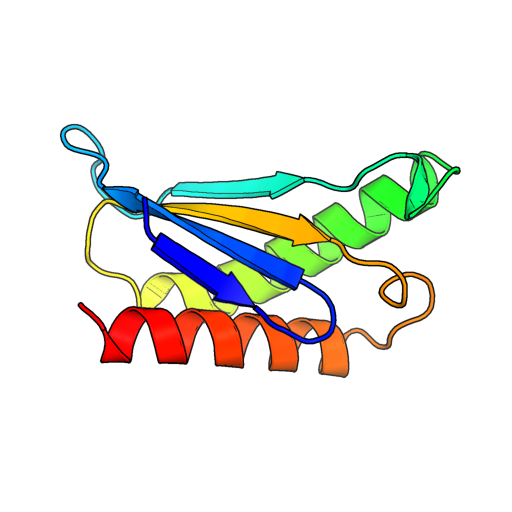80 ? -2.184 -6.389 -4.829 1.00 96.00 80 ASP A O 1
ATOM 615 N N . LYS A 1 81 ? -4.242 -7.150 -4.330 1.00 95.56 81 LYS A N 1
ATOM 616 C CA . LYS A 1 81 ? -4.865 -6.799 -5.612 1.00 95.56 81 LYS A CA 1
ATOM 617 C C . LYS A 1 81 ? -4.755 -5.306 -5.925 1.00 95.56 81 LYS A C 1
ATOM 619 O O . LYS A 1 81 ? -4.437 -4.945 -7.061 1.00 95.56 81 LYS A O 1
ATOM 624 N N . ASP A 1 82 ? -5.004 -4.436 -4.946 1.00 94.88 82 ASP A N 1
ATOM 625 C CA . ASP A 1 82 ? -4.895 -2.983 -5.122 1.00 94.88 82 ASP A CA 1
ATOM 626 C C . ASP A 1 82 ? -3.446 -2.570 -5.416 1.00 94.88 82 ASP A C 1
ATOM 628 O O . ASP A 1 82 ? -3.187 -1.832 -6.366 1.00 94.88 82 ASP A O 1
ATOM 632 N N . ILE A 1 83 ? -2.477 -3.112 -4.668 1.00 94.50 83 ILE A N 1
ATOM 633 C CA . ILE A 1 83 ? -1.049 -2.841 -4.893 1.00 94.50 83 ILE A CA 1
ATOM 634 C C . ILE A 1 83 ? -0.599 -3.348 -6.264 1.00 94.50 83 ILE A C 1
ATOM 636 O O . ILE A 1 83 ? 0.073 -2.604 -6.979 1.00 94.50 83 ILE A O 1
ATOM 640 N N . ARG A 1 84 ? -0.994 -4.563 -6.659 1.00 94.31 84 ARG A N 1
ATOM 641 C CA . ARG A 1 84 ? -0.705 -5.116 -7.989 1.00 94.31 84 ARG A CA 1
ATOM 642 C C . ARG A 1 84 ? -1.207 -4.182 -9.087 1.00 94.31 84 ARG A C 1
ATOM 644 O O . ARG A 1 84 ? -0.433 -3.781 -9.945 1.00 94.31 84 ARG A O 1
ATOM 651 N N . THR A 1 85 ? -2.464 -3.749 -8.990 1.00 93.56 85 THR A N 1
ATOM 652 C CA . THR A 1 85 ? -3.088 -2.839 -9.965 1.00 93.56 85 THR A CA 1
ATOM 653 C C . THR A 1 85 ? -2.350 -1.499 -10.056 1.00 93.56 85 THR A C 1
ATOM 655 O O . THR A 1 85 ? -2.181 -0.947 -11.142 1.00 93.56 85 THR A O 1
ATOM 658 N N . LEU A 1 86 ? -1.889 -0.960 -8.923 1.00 92.56 86 LEU A N 1
ATOM 659 C CA . LEU A 1 86 ? -1.105 0.278 -8.889 1.00 92.56 86 LEU A CA 1
ATOM 660 C C . LEU A 1 86 ? 0.269 0.120 -9.550 1.00 92.56 86 LEU A C 1
ATOM 662 O O . LEU A 1 86 ? 0.707 1.033 -10.247 1.00 92.56 86 LEU A O 1
ATOM 666 N N . VAL A 1 87 ? 0.938 -1.014 -9.330 1.00 90.50 87 VAL A N 1
ATOM 667 C CA . VAL A 1 87 ? 2.238 -1.321 -9.943 1.00 90.50 87 VAL A CA 1
ATOM 668 C C . VAL A 1 87 ? 2.088 -1.589 -11.441 1.00 90.50 87 VAL A C 1
ATOM 670 O O . VAL A 1 87 ? 2.861 -1.043 -12.218 1.00 90.50 87 VAL A O 1
ATOM 673 N N . ASP A 1 88 ? 1.072 -2.341 -11.868 1.00 90.25 88 ASP A N 1
ATOM 674 C CA 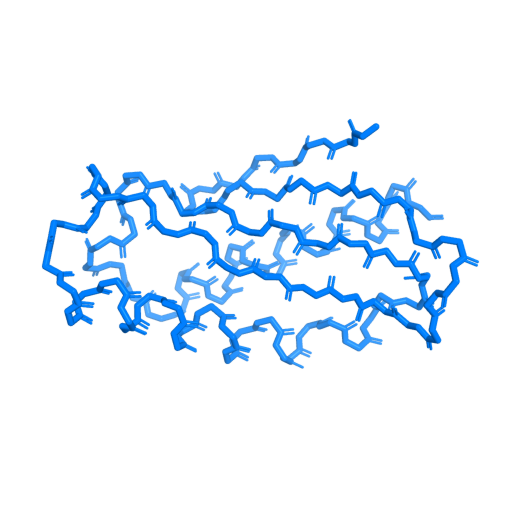. ASP A 1 88 ? 0.814 -2.603 -13.291 1.00 90.25 88 ASP A CA 1
ATOM 675 C C . ASP A 1 88 ? 0.565 -1.295 -14.059 1.00 90.25 88 ASP A C 1
ATOM 677 O O . ASP A 1 88 ? 1.119 -1.082 -15.134 1.00 90.25 88 ASP A O 1
ATOM 681 N N . ARG A 1 89 ? -0.197 -0.362 -13.471 1.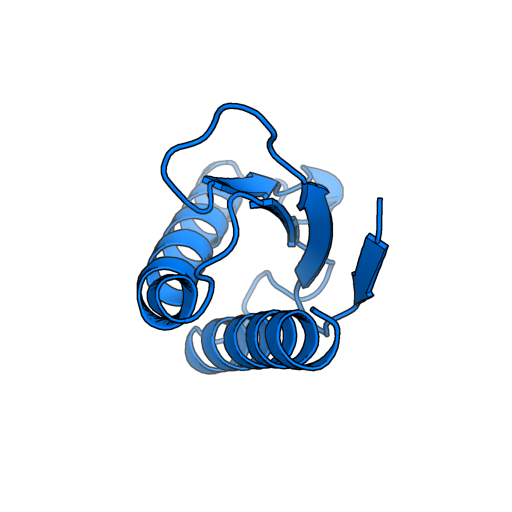00 87.81 89 ARG A N 1
ATOM 682 C CA . ARG A 1 89 ? -0.398 0.977 -14.051 1.00 87.81 89 ARG A CA 1
ATOM 683 C C . ARG A 1 89 ? 0.887 1.790 -14.138 1.00 87.81 89 ARG A C 1
ATOM 685 O O . ARG A 1 89 ? 1.017 2.601 -15.041 1.00 87.81 89 ARG A O 1
ATOM 692 N N . LEU A 1 90 ? 1.811 1.613 -13.199 1.00 84.69 90 LEU A N 1
ATOM 693 C CA . LEU A 1 90 ? 3.100 2.295 -13.232 1.00 84.69 90 LEU A CA 1
ATOM 694 C C . LEU A 1 90 ? 3.968 1.794 -14.387 1.00 84.69 90 LEU A C 1
ATOM 696 O O . LEU A 1 90 ? 4.550 2.609 -15.089 1.00 84.69 90 LEU A O 1
ATOM 700 N N . VAL A 1 91 ? 4.011 0.475 -14.585 1.00 81.56 91 VAL A N 1
ATOM 701 C CA . VAL A 1 91 ? 4.746 -0.165 -15.687 1.00 81.56 91 VAL A CA 1
ATOM 702 C C . VAL A 1 91 ? 4.112 0.146 -17.045 1.00 81.56 91 VAL A C 1
ATOM 704 O O . VAL A 1 91 ? 4.812 0.207 -18.037 1.00 81.56 91 VAL A O 1
ATOM 707 N N . ALA A 1 92 ? 2.800 0.383 -17.113 1.00 73.12 92 ALA A N 1
ATOM 708 C CA . ALA A 1 92 ? 2.144 0.786 -18.359 1.00 73.12 92 ALA A CA 1
ATOM 709 C C . ALA A 1 92 ? 2.417 2.249 -18.770 1.00 73.12 92 ALA A C 1
ATOM 711 O O . ALA A 1 92 ? 2.137 2.620 -19.905 1.00 73.12 92 ALA A O 1
ATOM 712 N N . ILE A 1 93 ? 2.886 3.095 -17.843 1.00 64.00 93 ILE A N 1
ATOM 713 C CA . ILE A 1 93 ? 3.104 4.537 -18.069 1.00 64.00 93 ILE A CA 1
ATOM 714 C C . ILE A 1 93 ? 4.586 4.865 -18.322 1.00 64.00 93 ILE A C 1
ATOM 716 O O . ILE A 1 93 ? 4.878 5.933 -18.860 1.00 64.00 93 ILE A O 1
ATOM 720 N N . GLY A 1 94 ? 5.513 4.001 -17.902 1.00 54.84 94 GLY A N 1
ATOM 721 C CA . GLY A 1 94 ? 6.961 4.194 -18.045 1.00 54.84 94 GLY A CA 1
ATOM 722 C C . GLY A 1 94 ? 7.580 3.159 -18.959 1.00 54.84 94 GLY A C 1
ATOM 723 O O . GLY A 1 94 ? 8.545 3.536 -19.652 1.00 54.84 94 GLY A O 1
#

Organism: NCBI:txid1798484

pLDDT: mean 90.44, std 7.33, range [54.84, 96.38]

Solvent-accessible surface area (backbone atoms only — not comparable to full-atom values): 5327 Å² total; per-residue (Å²): 121,54,73,49,81,49,80,41,37,35,40,37,39,37,82,36,96,86,47,101,37,57,44,75,50,72,48,66,49,57,94,51,36,78,49,67,69,56,36,51,49,51,43,51,53,49,53,56,40,46,65,74,55,50,79,77,49,76,58,28,28,39,38,41,37,32,55,35,71,70,46,73,87,52,55,67,69,59,54,36,52,38,51,46,54,52,51,53,54,50,62,74,74,106

Secondary structure (DSSP, 8-state):
-EEEE-SSEEEEEEE-TT-SS-EEEEE--TTT--SHHHHHHHHHHHHHHHHHHGGG--S-EEEEEEE-TT-TT--HHHHHHHHHHHHHHHHTT-

Mean predicted aligned error: 3.96 Å